Protein AF-A0A5J4R8H4-F1 (afdb_monomer_lite)

Organism: NCBI:txid222440

Radius of gyration: 23.13 Å; chains: 1; bounding box: 74×44×41 Å

pLDDT: mean 72.59, std 17.66, range [38.03, 97.75]

Foldseek 3Di:
DPDDPDPVVVVVVLLCLLCCQQCVVPPVSSVVVVVLLVCLVVPPLDFSLDDDDGDDDPPSCPCVNVVVSCVVVPPQEAEAPQELCCQVNLAVVRNPNHSYYDHDPNPPCPPCVVVSVVSVSCSRHPSDDDHRHPPCVVVDVVPPDCDPVNVVVVVVPPDPPPPPDD

Secondary structure (DSSP, 8-state):
---PPP-HHHHHHHHHIIIIIISTT-HHHHHHHHHHHHHHHHSTT---S------S-TTSSHHHHHHHHHHHTTTTEEEEE--THHHHSS--TTTTT-SEEEE-S-TTTTTSHHHHHHHHHHHHH-S--------GGG--GGG----HHHHHHHHHHS-GGGS---

Structure (mmCIF, N/CA/C/O backbone):
data_AF-A0A5J4R8H4-F1
#
_entry.id   AF-A0A5J4R8H4-F1
#
loop_
_atom_site.group_PDB
_atom_site.id
_atom_site.type_symbol
_atom_site.label_atom_id
_atom_site.label_alt_id
_atom_site.label_comp_id
_atom_site.label_asym_id
_atom_site.label_entity_id
_atom_site.label_seq_id
_atom_site.pdbx_PDB_ins_code
_atom_site.Cartn_x
_atom_site.Cartn_y
_atom_site.Cartn_z
_atom_site.occupancy
_atom_site.B_iso_or_equiv
_atom_site.auth_seq_id
_atom_site.auth_comp_id
_atom_site.auth_asym_id
_atom_site.auth_atom_id
_atom_site.pdbx_PDB_model_num
ATOM 1 N N . MET A 1 1 ? -21.570 -14.017 -18.152 1.00 44.56 1 MET A N 1
ATOM 2 C CA . MET A 1 1 ? -20.404 -13.260 -17.658 1.00 44.56 1 MET A CA 1
ATOM 3 C C . MET A 1 1 ? -19.285 -13.483 -18.661 1.00 44.56 1 MET A C 1
ATOM 5 O O . MET A 1 1 ? -18.758 -14.584 -18.719 1.00 44.56 1 MET A O 1
ATOM 9 N N . GLN A 1 2 ? -19.047 -12.526 -19.560 1.00 47.41 2 GLN A N 1
ATOM 10 C CA . GLN A 1 2 ? -17.947 -12.618 -20.523 1.00 47.41 2 GLN A CA 1
ATOM 11 C C . GLN A 1 2 ? -16.648 -12.503 -19.722 1.00 47.41 2 GLN A C 1
ATOM 13 O O . GLN A 1 2 ? -16.471 -11.527 -18.995 1.00 47.41 2 GLN A O 1
ATOM 18 N N . LEU A 1 3 ? -15.794 -13.524 -19.782 1.00 52.06 3 LEU A N 1
ATOM 19 C CA . LEU A 1 3 ? -14.439 -13.436 -19.249 1.00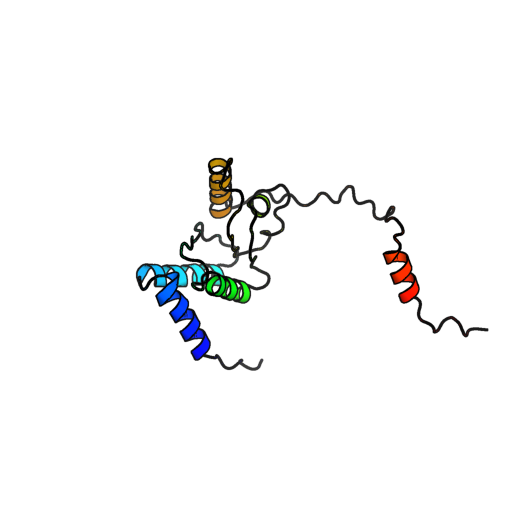 52.06 3 LEU A CA 1
ATOM 20 C C . LEU A 1 3 ? -13.738 -12.338 -20.047 1.00 52.06 3 LEU A C 1
ATOM 22 O O . LEU A 1 3 ? -13.534 -12.486 -21.249 1.00 52.06 3 LEU A O 1
ATOM 26 N N . VAL A 1 4 ? -13.471 -11.208 -19.394 1.00 67.81 4 VAL A N 1
ATOM 27 C CA . VAL A 1 4 ? -12.654 -10.142 -19.971 1.00 67.81 4 VAL A CA 1
ATOM 28 C C . VAL A 1 4 ? -11.297 -10.764 -20.268 1.00 67.81 4 VAL A C 1
ATOM 30 O O . VAL A 1 4 ? -10.684 -11.361 -19.383 1.00 67.81 4 VAL A O 1
ATOM 33 N N . GLU A 1 5 ? -10.875 -10.696 -21.525 1.00 77.50 5 GLU A N 1
ATOM 34 C CA . GLU A 1 5 ? -9.581 -11.213 -21.945 1.00 77.50 5 GLU A CA 1
ATOM 35 C C . GLU A 1 5 ? -8.486 -10.504 -21.138 1.00 77.50 5 GLU A C 1
ATOM 37 O O . GLU A 1 5 ? -8.441 -9.272 -21.059 1.00 77.50 5 GLU A O 1
ATOM 42 N N . VAL A 1 6 ? -7.660 -11.289 -20.450 1.00 82.56 6 VAL A N 1
ATOM 43 C CA . VAL A 1 6 ? -6.629 -10.758 -19.561 1.00 82.56 6 VAL A CA 1
ATOM 44 C C . VAL A 1 6 ? -5.488 -10.212 -20.411 1.00 82.56 6 VAL A C 1
ATOM 46 O O . VAL A 1 6 ? -4.837 -10.947 -21.149 1.00 82.56 6 VAL A O 1
ATOM 49 N N . ASP A 1 7 ? -5.220 -8.914 -20.284 1.00 89.38 7 ASP A N 1
ATOM 50 C CA . ASP A 1 7 ? -4.099 -8.260 -20.957 1.00 89.38 7 ASP A CA 1
ATOM 51 C C . ASP A 1 7 ? -2.793 -8.546 -20.202 1.00 89.38 7 ASP A C 1
ATOM 53 O O . ASP A 1 7 ? -2.382 -7.800 -19.307 1.00 89.38 7 ASP A O 1
ATOM 57 N N . GLN A 1 8 ? -2.147 -9.655 -20.564 1.00 90.44 8 GLN A N 1
ATOM 58 C CA . GLN A 1 8 ? -0.905 -10.104 -19.934 1.00 90.44 8 GLN A CA 1
ATOM 59 C C . GLN A 1 8 ? 0.213 -9.055 -20.037 1.00 90.44 8 GLN A C 1
ATOM 61 O O . GLN A 1 8 ? 0.976 -8.875 -19.093 1.00 90.44 8 GLN A O 1
ATOM 66 N N . ILE A 1 9 ? 0.262 -8.281 -21.127 1.00 93.94 9 ILE A N 1
ATOM 67 C CA . ILE A 1 9 ? 1.287 -7.249 -21.335 1.00 93.94 9 ILE A CA 1
ATOM 68 C C . ILE A 1 9 ? 1.175 -6.154 -20.268 1.00 93.94 9 ILE A C 1
ATOM 70 O O . ILE A 1 9 ? 2.190 -5.643 -19.787 1.00 93.94 9 ILE A O 1
ATOM 74 N N . LYS A 1 10 ? -0.046 -5.763 -19.885 1.00 90.75 10 LYS A N 1
ATOM 75 C CA . LYS A 1 10 ? -0.249 -4.787 -18.803 1.00 90.75 10 LYS A CA 1
ATOM 76 C C . LYS A 1 10 ? 0.171 -5.342 -17.448 1.00 90.75 10 LYS A C 1
ATOM 78 O O . LYS A 1 10 ? 0.785 -4.609 -16.673 1.00 90.75 10 LYS A O 1
ATOM 83 N N . ILE A 1 11 ? -0.135 -6.611 -17.182 1.00 92.00 11 ILE A N 1
ATOM 84 C CA . ILE A 1 11 ? 0.259 -7.284 -15.939 1.00 92.00 11 ILE A CA 1
ATOM 85 C C . ILE A 1 11 ? 1.782 -7.336 -15.837 1.00 92.00 11 ILE A C 1
ATOM 87 O O . ILE A 1 11 ? 2.335 -6.891 -14.835 1.00 92.00 11 ILE A O 1
ATOM 91 N N . ASP A 1 12 ? 2.462 -7.779 -16.892 1.00 95.19 12 ASP A N 1
ATOM 92 C CA . ASP A 1 12 ? 3.920 -7.896 -16.915 1.00 95.19 12 ASP A CA 1
ATOM 93 C C . ASP A 1 12 ? 4.596 -6.534 -16.721 1.00 95.19 12 ASP A C 1
ATOM 95 O O . ASP A 1 12 ? 5.563 -6.419 -15.973 1.00 95.19 12 ASP A O 1
ATOM 99 N N . LYS A 1 13 ? 4.052 -5.468 -17.323 1.00 95.12 13 LYS A N 1
ATOM 100 C CA . LYS A 1 13 ? 4.542 -4.096 -17.108 1.00 95.12 13 LYS A CA 1
ATOM 101 C C . LYS A 1 13 ? 4.379 -3.635 -15.665 1.00 95.12 13 LYS A C 1
ATOM 103 O O . LYS A 1 13 ? 5.278 -2.990 -15.130 1.00 95.12 13 LYS A O 1
ATOM 108 N N . PHE A 1 14 ? 3.243 -3.938 -15.039 1.00 95.31 14 PHE A N 1
ATOM 109 C CA . PHE A 1 14 ? 3.025 -3.606 -13.635 1.00 95.31 14 PHE A CA 1
ATOM 110 C C . PHE A 1 14 ? 3.985 -4.386 -12.732 1.00 95.31 14 PHE A C 1
ATOM 112 O O . PHE A 1 14 ? 4.655 -3.789 -11.895 1.00 95.31 14 PHE A O 1
ATOM 119 N N . LEU A 1 15 ? 4.120 -5.697 -12.939 1.00 96.38 15 LEU A N 1
ATOM 120 C CA . LEU A 1 15 ? 5.058 -6.524 -12.181 1.00 96.38 15 LEU A CA 1
ATOM 121 C C . LEU A 1 15 ? 6.514 -6.089 -12.397 1.00 96.38 15 LEU A C 1
ATOM 123 O O . LEU A 1 15 ? 7.282 -6.081 -11.437 1.00 96.38 15 LEU A O 1
ATOM 127 N N . GLY A 1 16 ? 6.867 -5.654 -13.609 1.00 96.81 16 GLY A N 1
ATOM 128 C CA . GLY A 1 16 ? 8.157 -5.042 -13.923 1.00 96.81 16 GLY A CA 1
ATOM 129 C C . GLY A 1 16 ? 8.397 -3.748 -13.144 1.00 96.81 16 GLY A C 1
ATOM 130 O O . GLY A 1 16 ? 9.445 -3.597 -12.531 1.00 96.81 16 GLY A O 1
ATOM 131 N N . LEU A 1 17 ? 7.407 -2.849 -13.050 1.00 95.62 17 LEU A N 1
ATOM 132 C CA . LEU A 1 17 ? 7.505 -1.657 -12.191 1.00 95.62 17 LEU A CA 1
ATOM 133 C C . LEU A 1 17 ? 7.781 -2.039 -10.727 1.00 95.62 17 LEU A C 1
ATOM 135 O O . LEU A 1 17 ? 8.640 -1.429 -10.084 1.00 95.62 17 LEU A O 1
ATOM 139 N N . VAL A 1 18 ? 7.065 -3.041 -10.204 1.00 96.62 18 VAL A N 1
ATOM 140 C CA . VAL A 1 18 ? 7.247 -3.503 -8.820 1.00 96.62 18 VAL A CA 1
ATOM 141 C C . VAL A 1 18 ? 8.658 -4.056 -8.620 1.00 96.62 18 VAL A C 1
ATOM 143 O O . VAL A 1 18 ? 9.318 -3.658 -7.664 1.00 96.62 18 VAL A O 1
ATOM 146 N N . LYS A 1 19 ? 9.137 -4.908 -9.532 1.00 97.25 19 LYS A N 1
ATOM 147 C CA . LYS A 1 19 ? 10.456 -5.544 -9.444 1.00 97.25 19 LYS A CA 1
ATOM 148 C C . LYS A 1 19 ? 11.607 -4.562 -9.639 1.00 97.25 19 LYS A C 1
ATOM 150 O O . LYS A 1 19 ? 12.529 -4.497 -8.831 1.00 97.25 19 LYS A O 1
ATOM 155 N N . ASP A 1 20 ? 11.553 -3.771 -10.699 1.00 95.56 20 ASP A N 1
ATOM 156 C CA . ASP A 1 20 ? 12.693 -2.958 -11.106 1.00 95.56 20 ASP A CA 1
ATOM 157 C C . ASP A 1 20 ? 12.804 -1.701 -10.247 1.00 95.56 20 ASP A C 1
ATOM 159 O O . ASP A 1 20 ? 13.899 -1.293 -9.862 1.00 95.56 20 ASP A O 1
ATOM 163 N N . THR A 1 21 ? 11.662 -1.073 -9.946 1.00 93.88 21 THR A N 1
ATOM 164 C CA . THR A 1 21 ? 11.635 0.268 -9.351 1.00 93.88 21 THR A CA 1
ATOM 165 C C . THR A 1 21 ? 11.240 0.257 -7.883 1.00 93.88 21 THR A C 1
ATOM 167 O O . THR A 1 21 ? 11.908 0.903 -7.077 1.00 93.88 21 THR A O 1
ATOM 170 N N . ILE A 1 22 ? 10.170 -0.454 -7.514 1.00 95.00 22 ILE A N 1
ATOM 171 C CA . ILE A 1 22 ? 9.667 -0.433 -6.130 1.00 95.00 22 ILE A CA 1
ATOM 172 C C . ILE A 1 22 ? 10.564 -1.260 -5.207 1.00 95.00 22 ILE A C 1
ATOM 174 O O . ILE A 1 22 ? 10.922 -0.785 -4.131 1.00 95.00 22 ILE A O 1
ATOM 178 N N . SER A 1 23 ? 10.965 -2.461 -5.630 1.00 95.56 23 SER A N 1
ATOM 179 C CA . SER A 1 23 ? 11.890 -3.312 -4.876 1.00 95.56 23 SER A CA 1
ATOM 180 C C . SER A 1 23 ? 13.356 -3.121 -5.265 1.00 95.56 23 SER A C 1
ATOM 182 O O . SER A 1 23 ? 14.216 -3.772 -4.682 1.00 95.56 23 SER A O 1
ATOM 184 N N . ALA A 1 24 ? 13.661 -2.237 -6.221 1.00 95.06 24 ALA A N 1
ATOM 185 C CA . ALA A 1 24 ? 15.023 -1.973 -6.696 1.00 95.06 24 ALA A CA 1
ATOM 186 C C . ALA A 1 24 ? 15.793 -3.250 -7.102 1.00 95.06 24 ALA A C 1
ATOM 188 O O . ALA A 1 24 ? 16.980 -3.385 -6.808 1.00 95.06 24 ALA A O 1
ATOM 189 N N . ASN A 1 25 ? 15.114 -4.192 -7.766 1.00 96.44 25 ASN A N 1
ATOM 190 C CA . ASN A 1 25 ? 15.606 -5.527 -8.124 1.00 96.44 25 ASN A CA 1
ATOM 191 C C . ASN A 1 25 ? 15.985 -6.444 -6.944 1.00 96.44 25 ASN A C 1
ATOM 193 O O . ASN A 1 25 ? 16.566 -7.508 -7.159 1.00 96.44 25 ASN A O 1
ATOM 197 N N . ASP A 1 26 ? 15.628 -6.095 -5.706 1.00 97.50 26 ASP A N 1
ATOM 198 C CA . ASP A 1 26 ? 15.737 -7.011 -4.572 1.00 97.50 26 ASP A CA 1
ATOM 199 C C . ASP A 1 26 ? 14.579 -8.019 -4.604 1.00 97.50 26 ASP A C 1
ATOM 201 O O . ASP A 1 26 ? 13.412 -7.663 -4.415 1.00 97.50 26 ASP A O 1
ATOM 205 N N . GLU A 1 27 ? 14.907 -9.290 -4.851 1.00 97.50 27 GLU A N 1
ATOM 206 C CA . GLU A 1 27 ? 13.923 -10.371 -4.970 1.00 97.50 27 GLU A CA 1
ATOM 207 C C . GLU A 1 27 ? 13.147 -10.601 -3.665 1.00 97.50 27 GLU A C 1
ATOM 209 O O . GLU A 1 27 ? 11.950 -10.863 -3.694 1.00 97.50 27 GLU A O 1
ATOM 214 N N . ARG A 1 28 ? 13.790 -10.444 -2.501 1.00 97.75 28 ARG A N 1
ATOM 215 C CA . ARG A 1 28 ? 13.126 -10.658 -1.206 1.00 97.75 28 ARG A CA 1
ATOM 216 C C . ARG A 1 28 ? 12.093 -9.573 -0.948 1.00 97.75 28 ARG A C 1
ATOM 218 O O . ARG A 1 28 ? 11.002 -9.858 -0.462 1.00 97.75 28 ARG A O 1
ATOM 225 N N . VAL A 1 29 ? 12.436 -8.327 -1.272 1.00 96.62 29 VAL A N 1
ATOM 226 C CA . VAL A 1 29 ? 11.512 -7.194 -1.152 1.00 96.62 29 VAL A CA 1
ATOM 227 C C . VAL A 1 29 ? 10.377 -7.327 -2.166 1.00 96.62 29 VAL A C 1
ATOM 229 O O . VAL A 1 29 ? 9.221 -7.100 -1.810 1.00 96.62 29 VAL A O 1
ATOM 232 N N . TYR A 1 30 ? 10.684 -7.740 -3.398 1.00 97.62 30 TYR A N 1
ATOM 233 C CA . TYR A 1 30 ? 9.691 -8.007 -4.439 1.00 97.62 30 TYR A CA 1
ATOM 234 C C . TYR A 1 30 ? 8.657 -9.046 -3.987 1.00 97.62 30 TYR A C 1
ATOM 236 O O . TYR A 1 30 ? 7.458 -8.761 -3.965 1.00 97.62 30 TYR A O 1
ATOM 244 N N . GLU A 1 31 ? 9.120 -10.220 -3.551 1.00 97.50 31 GLU A N 1
ATOM 245 C CA . GLU A 1 31 ? 8.259 -11.292 -3.048 1.00 97.50 31 GLU A CA 1
ATOM 246 C C . GLU A 1 31 ? 7.458 -10.848 -1.822 1.00 97.50 31 GLU A C 1
ATOM 248 O O . GLU A 1 31 ? 6.265 -11.139 -1.725 1.00 97.50 31 GLU A O 1
ATOM 253 N N . TYR A 1 32 ? 8.080 -10.109 -0.896 1.00 97.12 32 TYR A N 1
ATOM 254 C CA . TYR A 1 32 ? 7.386 -9.571 0.270 1.00 97.12 32 TYR A CA 1
ATOM 255 C C . TYR A 1 32 ? 6.229 -8.654 -0.135 1.00 97.12 32 TYR A C 1
ATOM 257 O O . TYR A 1 32 ? 5.128 -8.823 0.377 1.00 97.12 32 TYR A O 1
ATOM 265 N N . ILE A 1 33 ? 6.439 -7.721 -1.071 1.00 96.06 33 ILE A N 1
ATOM 266 C CA . ILE A 1 33 ? 5.390 -6.803 -1.542 1.00 96.06 33 ILE A CA 1
ATOM 267 C C . ILE A 1 33 ? 4.221 -7.578 -2.160 1.00 96.06 33 ILE A C 1
ATOM 269 O O . ILE A 1 33 ? 3.062 -7.290 -1.849 1.00 96.06 33 ILE A O 1
ATOM 273 N N . LEU A 1 34 ? 4.510 -8.569 -3.011 1.00 95.69 34 LEU A N 1
ATOM 274 C CA . LEU A 1 34 ? 3.470 -9.377 -3.649 1.00 95.69 34 LEU A CA 1
ATOM 275 C C . LEU A 1 34 ? 2.684 -10.204 -2.630 1.00 95.69 34 LEU A C 1
ATOM 277 O O . LEU A 1 34 ? 1.454 -10.186 -2.652 1.00 95.69 34 LEU A O 1
ATOM 281 N N . ASN A 1 35 ? 3.374 -10.880 -1.710 1.00 95.19 35 ASN A N 1
ATOM 282 C CA . ASN A 1 35 ? 2.740 -11.673 -0.657 1.00 95.19 35 ASN A CA 1
ATOM 283 C C . ASN A 1 35 ? 1.944 -10.799 0.316 1.00 95.19 35 ASN A C 1
ATOM 285 O O . ASN A 1 35 ? 0.855 -11.180 0.740 1.00 95.19 35 ASN A O 1
ATOM 289 N N . TRP A 1 36 ? 2.452 -9.609 0.637 1.00 94.94 36 TRP A N 1
ATOM 290 C CA . TRP A 1 36 ? 1.771 -8.638 1.484 1.00 94.94 36 TRP A CA 1
ATOM 291 C C . TRP A 1 36 ? 0.453 -8.181 0.854 1.00 94.94 36 TRP A C 1
ATOM 293 O O . TRP A 1 36 ? -0.587 -8.206 1.510 1.00 94.94 36 TRP A O 1
ATOM 303 N N . PHE A 1 37 ? 0.460 -7.842 -0.438 1.00 92.62 37 PHE A N 1
ATOM 304 C CA . PHE A 1 37 ? -0.774 -7.469 -1.128 1.00 92.62 37 PHE A CA 1
ATOM 305 C C . PHE A 1 37 ? -1.721 -8.663 -1.321 1.00 92.62 37 PHE A C 1
ATOM 307 O O . PHE A 1 37 ? -2.928 -8.532 -1.116 1.00 92.62 37 PHE A O 1
ATOM 314 N N . ALA A 1 38 ? -1.191 -9.848 -1.641 1.00 92.62 38 ALA A N 1
ATOM 315 C CA . ALA A 1 38 ? -1.981 -11.074 -1.723 1.00 92.62 38 ALA A CA 1
ATOM 316 C C . ALA A 1 38 ? -2.689 -11.376 -0.393 1.00 92.62 38 ALA A C 1
ATOM 318 O O . ALA A 1 38 ? -3.873 -11.712 -0.395 1.00 92.62 38 ALA A O 1
ATOM 319 N N . PHE A 1 39 ? -2.005 -11.180 0.739 1.00 90.12 39 PHE A N 1
ATOM 320 C CA . PHE A 1 39 ? -2.594 -11.340 2.064 1.00 90.12 39 PHE A CA 1
ATOM 321 C C . PHE A 1 39 ? -3.790 -10.406 2.275 1.00 90.12 39 PHE A C 1
ATOM 323 O O . PHE A 1 39 ? -4.827 -10.887 2.725 1.00 90.12 39 PHE A O 1
ATOM 330 N N . ILE A 1 40 ? -3.680 -9.121 1.908 1.00 87.06 40 ILE A N 1
ATOM 331 C CA . ILE A 1 40 ? -4.776 -8.137 2.020 1.00 87.06 40 ILE A CA 1
ATOM 332 C C . ILE A 1 40 ? -6.005 -8.595 1.228 1.00 87.06 40 ILE A C 1
ATOM 334 O O . ILE A 1 40 ? -7.119 -8.577 1.745 1.00 87.06 40 ILE A O 1
ATOM 338 N N . VAL A 1 41 ? -5.804 -9.032 -0.018 1.00 86.19 41 VAL A N 1
ATOM 339 C CA . VAL A 1 41 ? -6.898 -9.473 -0.899 1.00 86.19 41 VAL A CA 1
ATOM 340 C C . VAL A 1 41 ? -7.545 -10.766 -0.387 1.00 86.19 41 VAL A C 1
ATOM 342 O O . VAL A 1 41 ? -8.762 -10.918 -0.451 1.00 86.19 41 VAL A O 1
ATOM 345 N N . GLN A 1 42 ? -6.747 -11.703 0.129 1.00 86.44 42 GLN A N 1
ATOM 346 C CA . GLN A 1 42 ? -7.220 -13.018 0.576 1.00 86.44 42 GLN A CA 1
ATOM 347 C C . GLN A 1 42 ? -7.816 -13.009 1.993 1.00 86.44 42 GLN A C 1
ATOM 349 O O . GLN A 1 42 ? -8.639 -13.866 2.313 1.00 86.44 42 GLN A O 1
ATOM 354 N N . ASN A 1 43 ? -7.416 -12.067 2.851 1.00 82.19 43 ASN A N 1
ATOM 355 C CA . ASN A 1 43 ? -7.806 -12.005 4.262 1.00 82.19 43 ASN A CA 1
ATOM 356 C C . ASN A 1 43 ? -8.592 -10.727 4.574 1.00 82.19 43 ASN A C 1
ATOM 358 O O . ASN A 1 43 ? -8.181 -9.909 5.398 1.00 82.19 43 ASN A O 1
ATOM 362 N N . VAL A 1 44 ? -9.753 -10.583 3.935 1.00 79.00 44 VAL A N 1
ATOM 363 C CA . VAL A 1 44 ? -10.658 -9.442 4.128 1.00 79.00 44 VAL A CA 1
ATOM 364 C C . VAL A 1 44 ? -10.949 -9.207 5.614 1.00 79.00 44 VAL A C 1
ATOM 366 O O . VAL A 1 44 ? -11.297 -10.132 6.348 1.00 79.00 44 VAL A O 1
ATOM 369 N N . GLY A 1 45 ? -10.803 -7.956 6.055 1.00 73.94 45 GLY A N 1
ATOM 370 C CA . GLY A 1 45 ? -11.057 -7.542 7.439 1.00 73.94 45 GLY A CA 1
ATOM 371 C C . GLY A 1 45 ? -9.939 -7.865 8.438 1.00 73.94 45 GLY A C 1
ATOM 372 O O . GLY A 1 45 ? -10.068 -7.502 9.605 1.00 73.94 45 GLY A O 1
ATOM 373 N N . LYS A 1 46 ? -8.835 -8.501 8.019 1.00 78.50 46 LYS A N 1
ATOM 374 C CA . LYS A 1 46 ? -7.645 -8.665 8.867 1.00 78.50 46 LYS A CA 1
ATOM 375 C C . LYS A 1 46 ? -6.637 -7.555 8.600 1.00 78.50 46 LYS A C 1
ATOM 377 O O . LYS A 1 46 ? -6.331 -7.246 7.450 1.00 78.50 46 LYS A O 1
ATOM 382 N N . LYS A 1 47 ? -6.078 -6.988 9.671 1.00 78.88 47 LYS A N 1
ATOM 383 C CA . LYS A 1 47 ? -4.959 -6.050 9.562 1.00 78.88 47 LYS A CA 1
ATOM 384 C C . LYS A 1 47 ? -3.680 -6.800 9.201 1.00 78.88 47 LYS A C 1
ATOM 386 O O . LYS A 1 47 ? -3.446 -7.913 9.659 1.00 78.88 47 LYS A O 1
ATOM 391 N N . THR A 1 48 ? -2.850 -6.162 8.386 1.00 84.50 48 THR A N 1
ATOM 392 C CA . THR A 1 48 ? -1.502 -6.641 8.051 1.00 84.50 48 THR A CA 1
ATOM 393 C C . THR A 1 48 ? -0.502 -6.412 9.179 1.00 84.50 48 THR A C 1
ATOM 395 O O . THR A 1 48 ? 0.612 -6.923 9.092 1.00 84.50 48 THR A O 1
ATOM 398 N N . GLU A 1 49 ? -0.852 -5.569 10.163 1.00 85.06 49 GLU A N 1
ATOM 399 C CA . GLU A 1 49 ? 0.012 -5.114 11.269 1.00 85.06 49 GLU A CA 1
ATOM 400 C C . GLU A 1 49 ? 1.344 -4.501 10.798 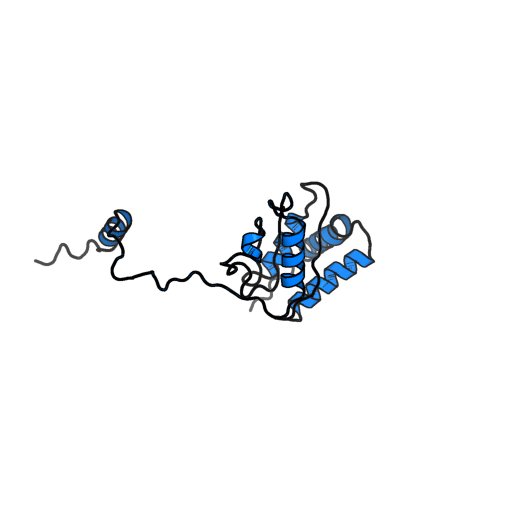1.00 85.06 49 GLU A C 1
ATOM 402 O O . GLU A 1 49 ? 2.295 -4.321 11.554 1.00 85.06 49 GLU A O 1
ATOM 407 N N . THR A 1 50 ? 1.410 -4.154 9.514 1.00 85.50 50 THR A N 1
ATOM 408 C CA . THR A 1 50 ? 2.609 -3.706 8.819 1.00 85.50 50 THR A CA 1
ATOM 409 C C . THR A 1 50 ? 2.234 -2.640 7.800 1.00 85.50 50 THR A C 1
ATOM 411 O O . THR A 1 50 ? 1.214 -2.747 7.113 1.00 85.50 50 THR A O 1
ATOM 414 N N . ALA A 1 51 ? 3.086 -1.624 7.675 1.00 87.38 51 ALA A N 1
ATOM 415 C CA . ALA A 1 51 ? 2.984 -0.590 6.653 1.00 87.38 51 ALA A CA 1
ATOM 416 C C . ALA A 1 51 ? 4.260 -0.563 5.808 1.00 87.38 51 ALA A C 1
ATOM 418 O O . ALA A 1 51 ? 5.371 -0.640 6.336 1.00 87.38 51 ALA A O 1
ATOM 419 N N . ILE A 1 52 ? 4.097 -0.438 4.491 1.00 89.94 52 ILE A N 1
ATOM 420 C CA . ILE A 1 52 ? 5.210 -0.312 3.547 1.00 89.94 52 ILE A CA 1
ATOM 421 C C . ILE A 1 52 ? 5.494 1.172 3.316 1.00 89.94 52 ILE A C 1
ATOM 423 O O . ILE A 1 52 ? 4.603 1.934 2.944 1.00 89.94 52 ILE A O 1
ATOM 427 N N . ILE A 1 53 ? 6.751 1.579 3.504 1.00 87.94 53 ILE A N 1
ATOM 428 C CA . ILE A 1 53 ? 7.205 2.952 3.262 1.00 87.94 53 ILE A CA 1
ATOM 429 C C . ILE A 1 53 ? 7.982 2.996 1.948 1.00 87.94 53 ILE A C 1
ATOM 431 O O . ILE A 1 53 ? 9.043 2.388 1.822 1.00 87.94 53 ILE A O 1
ATOM 435 N N . LEU A 1 54 ? 7.482 3.768 0.982 1.00 88.06 54 LEU A N 1
ATOM 436 C CA . LEU A 1 54 ? 8.135 3.963 -0.312 1.00 88.06 54 LEU A CA 1
ATOM 437 C C . LEU A 1 54 ? 8.925 5.274 -0.327 1.00 88.06 54 LEU A C 1
ATOM 439 O O . LEU A 1 54 ? 8.353 6.361 -0.420 1.00 88.06 54 LEU A O 1
ATOM 443 N N . LYS A 1 55 ? 10.258 5.184 -0.289 1.00 85.25 55 LYS A N 1
ATOM 444 C CA . LYS A 1 55 ? 11.159 6.344 -0.360 1.00 85.25 55 LYS A CA 1
ATOM 445 C C . LYS A 1 55 ? 11.929 6.352 -1.677 1.00 85.25 55 LYS A C 1
ATOM 447 O O . LYS A 1 55 ? 12.480 5.345 -2.092 1.00 85.25 55 LYS A O 1
ATOM 452 N N . GLY A 1 56 ? 11.992 7.509 -2.329 1.00 84.25 56 GLY A N 1
ATOM 453 C CA . GLY A 1 56 ? 12.782 7.703 -3.547 1.00 84.25 56 GLY A CA 1
ATOM 454 C C . GLY A 1 56 ? 12.510 9.062 -4.180 1.00 84.25 56 GLY A C 1
ATOM 455 O O . GLY A 1 56 ? 11.717 9.838 -3.643 1.00 84.25 56 GLY A O 1
ATOM 456 N N . LEU A 1 57 ? 13.098 9.326 -5.344 1.00 84.00 57 LEU A N 1
ATOM 457 C CA . LEU A 1 57 ? 12.867 10.565 -6.090 1.00 84.00 57 LEU A CA 1
ATOM 458 C C . LEU A 1 57 ? 11.403 10.702 -6.545 1.00 84.00 57 LEU A C 1
ATOM 460 O O . LEU A 1 57 ? 10.671 9.713 -6.666 1.00 84.00 57 LEU A O 1
ATOM 464 N N . GLN A 1 58 ? 10.953 11.935 -6.764 1.00 83.38 58 GLN A N 1
ATOM 465 C CA . GLN A 1 58 ? 9.642 12.196 -7.358 1.00 83.38 58 GLN A CA 1
ATOM 466 C C . GLN A 1 58 ? 9.640 11.751 -8.830 1.00 83.38 58 GLN A C 1
ATOM 468 O O . GLN A 1 58 ? 10.670 11.793 -9.495 1.00 83.38 58 GLN A O 1
ATOM 473 N N . GLY A 1 59 ? 8.492 11.289 -9.333 1.00 82.62 59 GLY A N 1
ATOM 474 C CA . GLY A 1 59 ? 8.344 10.884 -10.738 1.00 82.62 59 GLY A CA 1
ATOM 475 C C . GLY A 1 59 ? 8.819 9.466 -11.077 1.00 82.62 59 GLY A C 1
ATOM 476 O O . GLY A 1 59 ? 8.648 9.039 -12.209 1.00 82.62 59 GLY A O 1
ATOM 477 N N . ILE A 1 60 ? 9.331 8.695 -10.111 1.00 86.50 60 ILE A N 1
ATOM 478 C CA . ILE A 1 60 ? 9.810 7.315 -10.345 1.00 86.50 60 ILE A CA 1
ATOM 479 C C . ILE A 1 60 ? 8.691 6.259 -10.405 1.00 86.50 60 ILE A C 1
ATOM 481 O O . ILE A 1 60 ? 8.965 5.072 -10.380 1.00 86.50 60 ILE A O 1
ATOM 485 N N . GLY A 1 61 ? 7.416 6.653 -10.409 1.00 82.69 61 GLY A N 1
ATOM 486 C CA . GLY A 1 61 ? 6.304 5.695 -10.505 1.00 82.69 61 GLY A CA 1
ATOM 487 C C . GLY A 1 61 ? 5.784 5.122 -9.179 1.00 82.69 61 GLY A C 1
ATOM 488 O O . GLY A 1 61 ? 4.936 4.236 -9.211 1.00 82.69 61 GLY A O 1
ATOM 489 N N . LYS A 1 62 ? 6.190 5.661 -8.016 1.00 89.19 62 LYS A N 1
ATOM 490 C CA . LYS A 1 62 ? 5.600 5.286 -6.709 1.00 89.19 62 LYS A CA 1
ATOM 491 C C . LYS A 1 62 ? 4.072 5.403 -6.701 1.00 89.19 62 LYS A C 1
ATOM 493 O O . LYS A 1 62 ? 3.395 4.467 -6.295 1.00 89.19 62 LYS A O 1
ATOM 498 N N . ASN A 1 63 ? 3.543 6.518 -7.207 1.00 89.06 63 ASN A N 1
ATOM 499 C CA . ASN A 1 63 ? 2.097 6.743 -7.253 1.00 89.06 63 ASN A CA 1
ATOM 500 C C . ASN A 1 63 ? 1.412 5.779 -8.221 1.00 89.06 63 ASN A C 1
ATOM 502 O O . ASN A 1 63 ? 0.356 5.264 -7.897 1.00 89.06 63 ASN A O 1
ATOM 506 N N . VAL A 1 64 ? 2.043 5.458 -9.358 1.00 91.44 64 VAL A N 1
ATOM 507 C CA . VAL A 1 64 ? 1.503 4.478 -10.316 1.00 91.44 64 VAL A CA 1
ATOM 508 C C . VAL A 1 64 ? 1.316 3.122 -9.639 1.00 91.44 64 VAL A C 1
ATOM 510 O O . VAL A 1 64 ? 0.259 2.514 -9.774 1.00 91.44 64 VAL A O 1
ATOM 513 N N . PHE A 1 65 ? 2.311 2.673 -8.867 1.00 93.25 65 PHE A N 1
ATOM 514 C CA . PHE A 1 65 ? 2.206 1.438 -8.097 1.00 93.25 65 PHE A CA 1
ATOM 515 C C . PHE A 1 65 ? 1.019 1.477 -7.129 1.00 93.25 65 PHE A C 1
ATOM 517 O O . PHE A 1 65 ? 0.154 0.604 -7.173 1.00 93.25 65 PHE A O 1
ATOM 524 N N . THR A 1 66 ? 0.941 2.509 -6.289 1.00 91.12 66 THR A N 1
ATOM 525 C CA . THR A 1 66 ? -0.104 2.600 -5.266 1.00 91.12 66 THR A CA 1
ATOM 526 C C . THR A 1 66 ? -1.497 2.820 -5.863 1.00 91.12 66 THR A C 1
ATOM 528 O O . THR A 1 66 ? -2.472 2.254 -5.377 1.00 91.12 66 THR A O 1
ATOM 531 N N . ASP A 1 67 ? -1.605 3.590 -6.947 1.00 90.38 67 ASP A N 1
ATOM 532 C CA . ASP A 1 67 ? -2.868 3.886 -7.621 1.00 90.38 67 ASP A CA 1
ATOM 533 C C . ASP A 1 67 ? -3.502 2.627 -8.201 1.00 90.38 67 ASP A C 1
ATOM 535 O O . ASP A 1 67 ? -4.709 2.446 -8.042 1.00 90.38 67 ASP A O 1
ATOM 539 N N . VAL A 1 68 ? -2.697 1.750 -8.813 1.00 91.69 68 VAL A N 1
ATOM 540 C CA . VAL A 1 68 ? -3.160 0.451 -9.321 1.00 91.69 68 VAL A CA 1
ATOM 541 C C . VAL A 1 68 ? -3.680 -0.418 -8.179 1.00 91.69 68 VAL A C 1
ATOM 543 O O . VAL A 1 68 ? -4.786 -0.943 -8.282 1.00 91.69 68 VAL A O 1
ATOM 546 N N . LEU A 1 69 ? -2.942 -0.530 -7.067 1.00 90.94 69 LEU A N 1
ATOM 547 C CA . LEU A 1 69 ? -3.397 -1.307 -5.905 1.00 90.94 69 LEU A CA 1
ATOM 548 C C . LEU A 1 69 ? -4.713 -0.773 -5.329 1.00 90.94 69 LEU A C 1
ATOM 550 O O . LEU A 1 69 ? -5.599 -1.546 -4.967 1.00 90.94 69 LEU A O 1
ATOM 554 N N . CYS A 1 70 ? -4.865 0.549 -5.276 1.00 87.19 70 CYS A N 1
ATOM 555 C CA . CYS A 1 70 ? -6.105 1.160 -4.823 1.00 87.19 70 CYS A CA 1
ATOM 556 C C . CYS A 1 70 ? -7.280 0.895 -5.768 1.00 87.19 70 CYS A C 1
ATOM 558 O O . CYS A 1 70 ? -8.375 0.641 -5.273 1.00 87.19 70 CYS A O 1
ATOM 560 N N . GLU A 1 71 ? -7.076 0.935 -7.088 1.00 88.19 71 GLU A N 1
ATOM 561 C CA . GLU A 1 71 ? -8.131 0.594 -8.056 1.00 88.19 71 GLU A CA 1
ATOM 562 C C . GLU A 1 71 ? -8.540 -0.882 -7.961 1.00 88.19 71 GLU A C 1
ATOM 564 O O . GLU A 1 71 ? -9.726 -1.196 -8.024 1.00 88.19 71 GLU A O 1
ATOM 569 N N . LEU A 1 72 ? -7.590 -1.796 -7.724 1.00 86.94 72 LEU A N 1
ATOM 570 C CA . LEU A 1 72 ? -7.898 -3.214 -7.485 1.00 86.94 72 LEU A CA 1
ATOM 571 C C . LEU A 1 72 ? -8.773 -3.426 -6.240 1.00 86.94 72 LEU A C 1
ATOM 573 O O . LEU A 1 72 ? -9.542 -4.382 -6.178 1.00 86.94 72 LEU A O 1
ATOM 577 N N . LEU A 1 73 ? -8.666 -2.525 -5.263 1.00 83.62 73 LEU A N 1
ATOM 578 C CA . LEU A 1 73 ? -9.450 -2.511 -4.029 1.00 83.62 73 LEU A CA 1
ATOM 579 C C . LEU A 1 73 ? -10.481 -1.374 -4.016 1.00 83.62 73 LEU A C 1
ATOM 581 O O . LEU A 1 73 ? -10.811 -0.862 -2.944 1.00 83.62 73 LEU A O 1
ATOM 585 N N . ALA A 1 74 ? -10.968 -0.935 -5.182 1.00 81.12 74 ALA A N 1
ATOM 586 C CA . ALA A 1 74 ? -11.905 0.181 -5.278 1.00 81.12 74 ALA A CA 1
ATOM 587 C C . ALA A 1 74 ? -13.103 -0.003 -4.326 1.00 81.12 74 ALA A C 1
ATOM 589 O O . ALA A 1 74 ? -13.666 -1.089 -4.193 1.00 81.12 74 ALA A O 1
ATOM 590 N N . GLY A 1 75 ? -13.462 1.064 -3.608 1.00 79.31 75 GLY A N 1
ATOM 591 C CA . GLY A 1 75 ? -14.472 1.035 -2.542 1.00 79.31 75 GLY A CA 1
ATOM 592 C C . GLY A 1 75 ? -13.924 0.637 -1.164 1.00 79.31 75 GLY A C 1
ATOM 593 O O . GLY A 1 75 ? -14.345 1.218 -0.164 1.00 79.31 75 GLY A O 1
ATOM 594 N N . TYR A 1 76 ? -12.917 -0.236 -1.107 1.00 81.69 76 TYR A N 1
ATOM 595 C CA . TYR A 1 76 ? -12.234 -0.678 0.120 1.00 81.69 76 TYR A CA 1
ATOM 596 C C . TYR A 1 76 ? -10.861 -0.030 0.318 1.00 81.69 76 TYR A C 1
ATOM 598 O O . TYR A 1 76 ? -10.153 -0.362 1.271 1.00 81.69 76 TYR A O 1
ATOM 606 N N . SER A 1 77 ? -10.480 0.895 -0.561 1.00 81.56 77 SER A N 1
ATOM 607 C CA . SER A 1 77 ? -9.230 1.633 -0.472 1.00 81.56 77 SER A CA 1
ATOM 608 C C . SER A 1 77 ? -9.440 3.145 -0.365 1.00 81.56 77 SER A C 1
ATOM 610 O O . SER A 1 77 ? -10.463 3.670 -0.811 1.00 81.56 77 SER A O 1
ATOM 612 N N . SER A 1 78 ? -8.466 3.837 0.231 1.00 79.19 78 SER A N 1
ATOM 613 C CA . SER A 1 78 ? -8.417 5.303 0.305 1.00 79.19 78 SER A CA 1
ATOM 614 C C . SER A 1 78 ? -7.093 5.822 -0.254 1.00 79.19 78 SER A C 1
ATOM 616 O O . SER A 1 78 ? -6.016 5.465 0.231 1.00 79.19 78 SER A O 1
ATOM 618 N N . LYS A 1 79 ? -7.176 6.659 -1.295 1.00 75.00 79 LYS A N 1
ATOM 619 C CA . LYS A 1 79 ? -6.021 7.290 -1.952 1.00 75.00 79 LYS A CA 1
ATOM 620 C C . LYS A 1 79 ? -5.665 8.617 -1.279 1.00 75.00 79 LYS A C 1
ATOM 622 O O . LYS A 1 79 ? -6.558 9.368 -0.903 1.00 75.00 79 LYS A O 1
ATOM 627 N N . ASN A 1 80 ? -4.371 8.944 -1.262 1.00 66.12 80 ASN A N 1
ATOM 628 C CA . ASN A 1 80 ? -3.846 10.291 -1.000 1.00 66.12 80 ASN A CA 1
ATOM 629 C C . ASN A 1 80 ? -4.285 10.923 0.327 1.00 66.12 80 ASN A C 1
ATOM 631 O O . ASN A 1 80 ? -4.654 12.095 0.364 1.00 66.12 80 ASN A O 1
ATOM 635 N N . ILE A 1 81 ? -4.201 10.177 1.423 1.00 72.25 81 ILE A N 1
ATOM 636 C CA . ILE A 1 81 ? -4.346 10.779 2.744 1.00 72.25 81 ILE A CA 1
ATOM 637 C C . ILE A 1 81 ? -3.086 11.611 3.013 1.00 72.25 81 ILE A C 1
ATOM 639 O O . ILE A 1 81 ? -1.986 11.066 3.137 1.00 72.25 81 ILE A O 1
ATOM 643 N N . THR A 1 82 ? -3.235 12.937 3.007 1.00 66.50 82 THR A N 1
ATOM 644 C CA . THR A 1 82 ? -2.109 13.883 3.138 1.00 66.50 82 THR A CA 1
ATOM 645 C C . THR A 1 82 ? -1.988 14.496 4.526 1.00 66.50 82 THR A C 1
ATOM 647 O O . THR A 1 82 ? -0.927 15.032 4.862 1.00 66.50 82 THR A O 1
ATOM 650 N N . ASP A 1 83 ? -3.058 14.428 5.321 1.00 66.88 83 ASP A N 1
ATOM 651 C CA . ASP A 1 83 ? -3.046 14.843 6.715 1.00 66.88 83 ASP A CA 1
ATOM 652 C C . ASP A 1 83 ? -3.103 13.620 7.624 1.00 66.88 83 ASP A C 1
ATOM 654 O O . ASP A 1 83 ? -3.826 12.658 7.374 1.00 66.88 83 ASP A O 1
ATOM 658 N N . ILE A 1 84 ? -2.318 13.658 8.692 1.00 66.00 84 ILE A N 1
ATOM 659 C CA . ILE A 1 84 ? -2.407 12.643 9.726 1.00 66.00 84 ILE A CA 1
ATOM 660 C C . ILE A 1 84 ? -3.704 12.798 10.525 1.00 66.00 84 ILE A C 1
ATOM 662 O O . ILE A 1 84 ? -4.232 11.806 11.011 1.00 66.00 84 ILE A O 1
ATOM 666 N N . ASP A 1 85 ? -4.278 13.998 10.592 1.00 64.81 85 ASP A N 1
ATOM 667 C CA . ASP A 1 85 ? -5.565 14.220 11.252 1.00 64.81 85 ASP A CA 1
ATOM 668 C C . ASP A 1 85 ? -6.722 13.492 10.543 1.00 64.81 85 ASP A C 1
ATOM 670 O O . ASP A 1 85 ? -7.732 13.202 11.173 1.00 64.81 85 ASP A O 1
ATOM 674 N N . ASP A 1 86 ? -6.571 13.097 9.276 1.00 65.44 86 ASP A N 1
ATOM 675 C CA . ASP A 1 86 ? -7.538 12.218 8.596 1.00 65.44 86 ASP A CA 1
ATOM 676 C C . ASP A 1 86 ? -7.433 10.749 9.071 1.00 65.44 86 ASP A C 1
ATOM 678 O O . ASP A 1 86 ? -8.355 9.951 8.878 1.00 65.44 86 ASP A O 1
ATOM 682 N N . PHE A 1 87 ? -6.294 10.384 9.671 1.00 61.66 87 PHE A N 1
ATOM 683 C CA . PHE A 1 87 ? -6.023 9.080 10.279 1.00 61.66 87 PHE A CA 1
ATOM 684 C C . PHE A 1 87 ? -6.364 9.051 11.777 1.00 61.66 87 PHE A C 1
ATOM 686 O O . PHE A 1 87 ? -6.906 8.050 12.243 1.00 61.66 87 PHE A O 1
ATOM 693 N N . VAL A 1 88 ? -6.016 10.108 12.528 1.00 55.75 88 VAL A N 1
ATOM 694 C CA . VAL A 1 88 ? -6.106 10.158 14.007 1.00 55.75 88 VAL A CA 1
ATOM 695 C C . VAL A 1 88 ? -7.057 11.209 14.562 1.00 55.75 88 VAL A C 1
ATOM 697 O O . VAL A 1 88 ? -7.286 11.242 15.772 1.00 55.75 88 VAL A O 1
ATOM 700 N N . GLY A 1 89 ? -7.576 12.099 13.727 1.00 55.75 89 GLY A N 1
ATOM 701 C CA . GLY A 1 89 ? -8.401 13.207 14.169 1.00 55.75 89 GLY A CA 1
ATOM 702 C C . GLY A 1 89 ? -9.735 12.766 14.761 1.00 55.75 89 GLY A C 1
ATOM 703 O O . GLY A 1 89 ? -10.083 11.596 14.908 1.00 55.75 89 GLY A O 1
ATOM 704 N N . LYS A 1 90 ? -10.540 13.764 15.112 1.00 47.19 90 LYS A N 1
ATOM 705 C CA . LYS A 1 90 ? -11.860 13.541 15.704 1.00 47.19 90 LYS A CA 1
ATOM 706 C C . LYS A 1 90 ? -12.889 13.015 14.694 1.00 47.19 90 LYS A C 1
ATOM 708 O O . LYS A 1 90 ? -14.022 12.832 15.096 1.00 47.19 90 LYS A O 1
ATOM 713 N N . PHE A 1 91 ? -12.536 12.831 13.415 1.00 47.03 91 PHE A N 1
ATOM 714 C CA . PHE A 1 91 ? -13.444 12.430 12.333 1.00 47.03 91 PHE A CA 1
ATOM 715 C C . PHE A 1 91 ? -12.724 11.552 11.295 1.00 47.03 91 PHE A C 1
ATOM 717 O O . PHE A 1 91 ? -12.378 12.018 10.215 1.00 47.03 91 PHE A O 1
ATOM 724 N N . ASN A 1 92 ? -12.521 10.269 11.611 1.00 56.50 92 ASN A N 1
ATOM 725 C CA . ASN A 1 92 ? -11.687 9.344 10.818 1.00 56.50 92 ASN A CA 1
ATOM 726 C C . ASN A 1 92 ? -12.493 8.497 9.816 1.00 56.50 92 ASN A C 1
ATOM 728 O O . ASN A 1 92 ? -12.115 7.375 9.476 1.00 56.50 92 ASN A O 1
ATOM 732 N N . THR A 1 93 ? -13.612 9.021 9.307 1.00 57.34 93 THR A N 1
ATOM 733 C CA . THR A 1 93 ? -14.496 8.298 8.368 1.00 57.34 93 THR A CA 1
ATOM 734 C C . THR A 1 93 ? -13.791 7.919 7.058 1.00 57.34 93 THR A C 1
ATOM 736 O O . THR A 1 93 ? -14.252 7.050 6.327 1.00 57.34 93 THR A O 1
ATOM 739 N N . VAL A 1 94 ? -12.658 8.560 6.739 1.00 61.34 94 VAL A N 1
ATOM 740 C CA . VAL A 1 94 ? -11.858 8.292 5.531 1.00 61.34 94 VAL A CA 1
ATOM 741 C C . VAL A 1 94 ? -11.228 6.893 5.550 1.00 61.34 94 VAL A C 1
ATOM 743 O O . VAL A 1 94 ? -11.045 6.293 4.487 1.00 61.34 94 VAL A O 1
ATOM 746 N N . ILE A 1 95 ? -10.915 6.359 6.735 1.00 66.00 95 ILE A N 1
ATOM 747 C CA . ILE A 1 95 ? -10.309 5.027 6.912 1.00 66.00 95 ILE A CA 1
ATOM 748 C C . ILE A 1 95 ? -11.319 3.964 7.362 1.00 66.00 95 ILE A C 1
ATOM 750 O O . ILE A 1 95 ? -10.998 2.775 7.398 1.00 66.00 95 ILE A O 1
ATOM 754 N N . GLU A 1 96 ? -12.549 4.370 7.667 1.00 66.88 96 GLU A N 1
ATOM 755 C CA . GLU A 1 96 ? -13.616 3.457 8.050 1.00 66.88 96 GLU A CA 1
ATOM 756 C C . GLU A 1 96 ? -13.967 2.496 6.902 1.00 66.88 96 GLU A C 1
ATOM 758 O O . GLU A 1 96 ? -14.113 2.887 5.740 1.00 66.88 96 GLU A O 1
ATOM 763 N N . ASN A 1 97 ? -14.091 1.206 7.235 1.00 67.44 97 ASN A N 1
ATOM 764 C CA . ASN A 1 97 ? -14.359 0.118 6.290 1.00 67.44 97 ASN A CA 1
ATOM 765 C C . ASN A 1 97 ? -13.336 0.006 5.139 1.00 67.44 97 ASN A C 1
ATOM 767 O O . ASN A 1 97 ? -13.638 -0.560 4.084 1.00 67.44 97 ASN A O 1
ATOM 771 N N . LYS A 1 98 ? -12.116 0.531 5.328 1.00 73.75 98 LYS A N 1
ATOM 772 C CA . LYS A 1 98 ? -11.010 0.394 4.372 1.00 73.75 98 LYS A CA 1
ATOM 773 C C . LYS A 1 98 ? -10.065 -0.733 4.770 1.00 73.75 98 LYS A C 1
ATOM 775 O O . LYS A 1 98 ? -9.713 -0.891 5.933 1.00 73.75 98 LYS A O 1
ATOM 780 N N . MET A 1 99 ? -9.620 -1.491 3.772 1.00 79.44 99 MET A N 1
ATOM 781 C CA . MET A 1 99 ? -8.584 -2.522 3.907 1.00 79.44 99 MET A CA 1
ATOM 782 C C . MET A 1 99 ? -7.196 -2.012 3.520 1.00 79.44 99 MET A C 1
ATOM 784 O O . MET A 1 99 ? -6.191 -2.609 3.892 1.00 79.44 99 MET A O 1
ATOM 788 N N . PHE A 1 100 ? -7.134 -0.924 2.751 1.00 82.62 100 PHE A N 1
ATOM 789 C CA . PHE A 1 100 ? -5.888 -0.378 2.233 1.00 82.62 100 PHE A CA 1
ATOM 790 C C . PHE A 1 100 ? -5.951 1.148 2.175 1.00 82.62 100 PHE A C 1
ATOM 792 O O . PHE A 1 100 ? -6.905 1.723 1.656 1.00 82.62 100 PHE A O 1
ATOM 799 N N . ALA A 1 101 ? -4.930 1.819 2.694 1.00 83.44 101 ALA A N 1
ATOM 800 C CA . ALA A 1 101 ? -4.864 3.273 2.710 1.00 83.44 101 ALA A CA 1
ATOM 801 C C . ALA A 1 101 ? -3.480 3.739 2.260 1.00 83.44 101 ALA A C 1
ATOM 803 O O . ALA A 1 101 ? -2.462 3.217 2.713 1.00 83.44 101 ALA A O 1
ATOM 804 N N . ILE A 1 102 ? -3.449 4.737 1.377 1.00 83.25 102 ILE A N 1
ATOM 805 C CA . ILE A 1 102 ? -2.214 5.373 0.925 1.00 83.25 102 ILE A CA 1
ATOM 806 C C . ILE A 1 102 ? -2.070 6.705 1.642 1.00 83.25 102 ILE A C 1
ATOM 808 O O . ILE A 1 102 ? -2.843 7.635 1.408 1.00 83.25 102 ILE A O 1
ATOM 812 N N . ALA A 1 103 ? -1.026 6.805 2.453 1.00 79.12 103 ALA A N 1
ATOM 813 C CA . ALA A 1 103 ? -0.567 8.063 3.005 1.00 79.12 103 ALA A CA 1
ATOM 814 C C . ALA A 1 103 ? 0.499 8.681 2.098 1.00 79.12 103 ALA A C 1
ATOM 816 O O . ALA A 1 103 ? 1.575 8.103 1.937 1.00 79.12 103 ALA A O 1
ATOM 817 N N . ASN A 1 104 ? 0.222 9.847 1.519 1.00 73.94 104 ASN A N 1
ATOM 818 C CA . ASN A 1 104 ? 1.166 10.527 0.637 1.00 73.94 104 ASN A CA 1
ATOM 819 C C . ASN A 1 104 ? 1.647 11.831 1.279 1.00 73.94 104 ASN A C 1
ATOM 821 O O . ASN A 1 104 ? 0.821 12.644 1.679 1.00 73.94 104 ASN A O 1
ATOM 825 N N . GLU A 1 105 ? 2.968 12.015 1.375 1.00 65.44 105 GLU A N 1
ATOM 826 C CA . GLU A 1 105 ? 3.615 13.238 1.882 1.00 65.44 105 GLU A CA 1
ATOM 827 C C . GLU A 1 105 ? 2.923 13.837 3.124 1.00 65.44 105 GLU A C 1
ATOM 829 O O . GLU A 1 105 ? 2.462 14.976 3.091 1.00 65.44 105 GLU A O 1
ATOM 834 N N . MET A 1 106 ? 2.829 13.068 4.221 1.00 66.12 106 MET A N 1
ATOM 835 C CA . MET A 1 106 ? 2.188 13.534 5.459 1.00 66.12 106 MET A CA 1
ATOM 836 C C . MET A 1 106 ? 2.814 14.852 5.939 1.00 66.12 106 MET A C 1
ATOM 838 O O . MET A 1 106 ? 3.940 14.881 6.449 1.00 66.12 106 MET A O 1
ATOM 842 N N . LYS A 1 107 ? 2.069 15.950 5.770 1.00 53.69 107 LYS A N 1
ATOM 843 C CA . LYS A 1 107 ? 2.578 17.331 5.870 1.00 53.69 107 LYS A CA 1
ATOM 844 C C . LYS A 1 107 ? 3.001 17.733 7.287 1.00 53.69 107 LYS A C 1
ATOM 846 O O . LYS A 1 107 ? 3.845 18.609 7.449 1.00 53.69 107 LYS A O 1
ATOM 851 N N . ASN A 1 108 ? 2.485 17.045 8.306 1.00 53.44 108 ASN A N 1
ATOM 852 C CA . ASN A 1 108 ? 2.625 17.418 9.716 1.00 53.44 108 ASN A CA 1
ATOM 853 C C . ASN A 1 108 ? 3.728 16.649 10.476 1.00 53.44 108 ASN A C 1
ATOM 855 O O . ASN A 1 108 ? 3.785 16.667 11.703 1.00 53.44 108 ASN A O 1
ATOM 859 N N . PHE A 1 109 ? 4.681 16.015 9.785 1.00 54.50 109 PHE A N 1
ATOM 860 C CA . PHE A 1 109 ? 5.868 15.396 10.401 1.00 54.50 109 PHE A CA 1
ATOM 861 C C . PHE A 1 109 ? 6.932 16.435 10.825 1.00 54.50 109 PHE A C 1
ATOM 863 O O . PHE A 1 109 ? 8.118 16.234 10.583 1.00 54.50 109 PHE A O 1
ATOM 870 N N . GLY A 1 110 ? 6.545 17.570 11.416 1.00 54.81 110 GLY A N 1
ATOM 871 C CA . GLY A 1 110 ? 7.436 18.679 11.792 1.00 54.81 110 GLY A CA 1
ATOM 872 C C . GLY A 1 110 ? 7.623 18.815 13.304 1.00 54.81 110 GLY A C 1
ATOM 873 O O . GLY A 1 110 ? 8.590 18.297 13.864 1.00 54.81 110 GLY A O 1
ATOM 874 N N . GLU A 1 111 ? 6.695 19.514 13.956 1.00 55.69 111 GLU A N 1
ATOM 875 C CA . GLU A 1 111 ? 6.757 19.848 15.389 1.00 55.69 111 GLU A CA 1
ATOM 876 C C . GLU A 1 111 ? 6.158 18.756 16.299 1.00 55.69 111 GLU A C 1
ATOM 878 O O . GLU A 1 111 ? 6.580 18.619 17.443 1.00 55.69 111 GLU A O 1
ATOM 883 N N . SER A 1 112 ? 5.264 17.903 15.782 1.00 58.44 112 SER A N 1
ATOM 884 C CA . SER A 1 112 ? 4.576 16.819 16.516 1.00 58.44 112 SER A CA 1
ATOM 885 C C . SER A 1 112 ? 4.959 15.402 16.048 1.00 58.44 112 SER A C 1
ATOM 887 O O . SER A 1 112 ? 4.210 14.445 16.239 1.00 58.44 112 SER A O 1
ATOM 889 N N . ARG A 1 113 ? 6.158 15.241 15.459 1.00 61.50 113 ARG A N 1
ATOM 890 C CA . ARG A 1 113 ? 6.669 13.976 14.873 1.00 61.50 113 ARG A CA 1
ATOM 891 C C . ARG A 1 113 ? 6.452 12.737 15.739 1.00 61.50 113 ARG A C 1
ATOM 893 O O . ARG A 1 113 ? 6.107 11.688 15.209 1.00 61.50 113 ARG A O 1
ATOM 900 N N . MET A 1 114 ? 6.706 12.848 17.042 1.00 56.56 114 MET A N 1
ATOM 901 C CA . MET A 1 114 ? 6.672 11.699 17.946 1.00 56.56 114 MET A CA 1
ATOM 902 C C . MET A 1 114 ? 5.232 11.234 18.192 1.00 56.56 114 MET A C 1
ATOM 904 O O . MET A 1 114 ? 4.923 10.073 17.948 1.00 56.56 114 MET A O 1
ATOM 908 N N . SER A 1 115 ? 4.337 12.167 18.530 1.00 61.00 115 SER A N 1
ATOM 909 C CA . SER A 1 115 ? 2.906 11.904 18.726 1.00 61.00 115 SER A CA 1
ATOM 910 C C . SER A 1 115 ? 2.244 11.349 17.461 1.00 61.00 115 SER A C 1
ATOM 912 O O . SER A 1 115 ? 1.480 10.391 17.522 1.00 61.00 115 SER A O 1
ATOM 914 N N . ASN A 1 116 ? 2.610 11.897 16.302 1.00 66.12 116 ASN A N 1
ATOM 915 C CA . ASN A 1 116 ? 2.139 11.443 14.995 1.00 66.12 116 ASN A CA 1
ATOM 916 C C . ASN A 1 116 ? 2.614 10.020 14.666 1.00 66.12 116 ASN A C 1
ATOM 918 O O . ASN A 1 116 ? 1.873 9.210 14.118 1.00 66.12 116 ASN A O 1
ATOM 922 N N . MET A 1 117 ? 3.852 9.679 15.020 1.00 66.69 117 MET A N 1
ATOM 923 C CA . MET A 1 117 ? 4.384 8.344 14.766 1.00 66.69 117 MET A CA 1
ATOM 924 C C . MET A 1 117 ? 3.754 7.285 15.676 1.00 66.69 117 MET A C 1
ATOM 926 O O . MET A 1 117 ? 3.518 6.165 15.225 1.00 66.69 117 MET A O 1
ATOM 930 N N . ASP A 1 118 ? 3.451 7.626 16.927 1.00 70.75 118 ASP A N 1
ATOM 931 C CA . ASP A 1 118 ? 2.786 6.707 17.853 1.00 70.75 118 ASP A CA 1
ATOM 932 C C . ASP A 1 118 ? 1.314 6.482 17.478 1.00 70.75 118 ASP A C 1
ATOM 934 O O . ASP A 1 118 ? 0.853 5.341 17.480 1.00 70.75 118 ASP A O 1
ATOM 938 N N . ALA A 1 119 ? 0.625 7.526 17.014 1.00 69.56 119 ALA A N 1
ATOM 939 C CA . ALA A 1 119 ? -0.694 7.418 16.398 1.00 69.56 119 ALA A CA 1
ATOM 940 C C . ALA A 1 119 ? -0.720 6.471 15.185 1.00 69.56 119 ALA A C 1
ATOM 942 O O . ALA A 1 119 ? -1.589 5.608 15.079 1.00 69.56 119 ALA A O 1
ATOM 943 N N . LEU A 1 120 ? 0.255 6.581 14.275 1.00 73.94 120 LEU A N 1
ATOM 944 C CA . LEU A 1 120 ? 0.320 5.699 13.104 1.00 73.94 120 LEU A CA 1
ATOM 945 C C . LEU A 1 120 ? 0.596 4.250 13.481 1.00 73.94 120 LEU A C 1
ATOM 947 O O . LEU A 1 120 ? -0.018 3.351 12.911 1.00 73.94 120 LEU A O 1
ATOM 951 N N . LYS A 1 121 ? 1.489 4.012 14.449 1.00 75.44 121 LYS A N 1
ATOM 952 C CA . LYS A 1 121 ? 1.727 2.660 14.970 1.00 75.44 121 LYS A CA 1
ATOM 953 C C . LYS A 1 121 ? 0.436 2.069 15.522 1.00 75.44 121 LYS A C 1
ATOM 955 O O . LYS A 1 121 ? 0.078 0.973 15.116 1.00 75.44 121 LYS A O 1
ATOM 960 N N . SER A 1 122 ? -0.272 2.824 16.363 1.00 75.44 122 SER A N 1
ATOM 961 C CA . SER A 1 122 ? -1.563 2.432 16.934 1.00 75.44 122 SER A CA 1
ATOM 962 C C . SER A 1 122 ? -2.567 2.045 15.839 1.00 75.44 122 SER A C 1
ATOM 964 O O . SER A 1 122 ? -3.087 0.933 15.845 1.00 75.44 122 SER A O 1
ATOM 966 N N . ILE A 1 123 ? -2.735 2.868 14.800 1.00 74.12 123 ILE A N 1
ATOM 967 C CA . ILE A 1 123 ? -3.634 2.566 13.672 1.00 74.12 123 ILE A CA 1
ATOM 968 C C . ILE A 1 123 ? -3.232 1.287 12.926 1.00 74.12 123 ILE A C 1
ATOM 970 O O . ILE A 1 123 ? -4.102 0.523 12.496 1.00 74.12 123 ILE A O 1
ATOM 974 N N . ILE A 1 124 ? -1.933 1.033 12.770 1.00 73.62 124 ILE A N 1
ATOM 975 C CA . ILE A 1 124 ? -1.421 -0.159 12.086 1.00 73.62 124 ILE A CA 1
ATOM 976 C C . ILE A 1 124 ? -1.641 -1.421 12.932 1.00 73.62 124 ILE A C 1
ATOM 978 O O . ILE A 1 124 ? -2.038 -2.448 12.380 1.00 73.62 124 ILE A O 1
ATOM 982 N N . THR A 1 125 ? -1.393 -1.360 14.244 1.00 66.94 125 THR A N 1
ATOM 983 C CA . THR A 1 125 ? -1.297 -2.551 15.106 1.00 66.94 125 THR A CA 1
ATOM 984 C C . THR A 1 125 ? -2.525 -2.824 15.972 1.00 66.94 125 THR A C 1
ATOM 986 O O . THR A 1 125 ? -2.743 -3.966 16.357 1.00 66.94 125 THR A O 1
ATOM 989 N N . GLU A 1 126 ? -3.331 -1.820 16.318 1.00 63.84 126 GLU A N 1
ATOM 990 C CA . GLU A 1 126 ? -4.471 -2.014 17.223 1.00 63.84 126 GLU A CA 1
ATOM 991 C C . GLU A 1 126 ? -5.684 -2.587 16.487 1.00 63.84 126 GLU A C 1
ATOM 993 O O . GLU A 1 126 ? -6.035 -2.157 15.388 1.00 63.84 126 GLU A O 1
ATOM 998 N N . SER A 1 127 ? -6.359 -3.564 17.093 1.00 51.25 127 SER A N 1
ATOM 999 C CA . SER A 1 127 ? -7.511 -4.260 16.501 1.00 51.25 127 SER A CA 1
ATOM 1000 C C . SER A 1 127 ? -8.778 -3.401 16.425 1.00 51.25 127 SER A C 1
ATOM 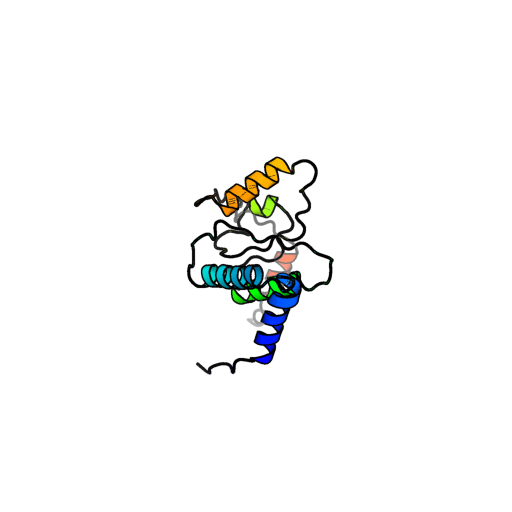1002 O O . SER A 1 127 ? -9.644 -3.667 15.594 1.00 51.25 127 SER A O 1
ATOM 1004 N N . SER A 1 128 ? -8.874 -2.355 17.245 1.00 48.62 128 SER A N 1
ATOM 1005 C CA . SER A 1 128 ? -10.000 -1.423 17.297 1.00 48.62 128 SER A CA 1
ATOM 1006 C C . SER A 1 128 ? -9.495 -0.011 17.565 1.00 48.62 128 SER A C 1
ATOM 1008 O O . SER A 1 128 ? -8.711 0.180 18.487 1.00 48.62 128 SER A O 1
ATOM 1010 N N . PHE A 1 129 ? -9.978 0.965 16.803 1.00 54.50 129 PHE A N 1
ATOM 1011 C CA . PHE A 1 129 ? -9.750 2.389 17.045 1.00 54.50 129 PHE A CA 1
ATOM 1012 C C . PHE A 1 129 ? -11.103 3.092 17.177 1.00 54.50 129 PHE A C 1
ATOM 1014 O O . PHE A 1 129 ? -12.095 2.659 16.588 1.00 54.50 129 PHE A O 1
ATOM 1021 N N . GLU A 1 130 ? -11.160 4.152 17.979 1.00 45.22 130 GLU A N 1
ATOM 1022 C CA . GLU A 1 130 ? -12.395 4.898 18.220 1.00 45.22 130 GLU A CA 1
ATOM 1023 C C . GLU A 1 130 ? -12.746 5.728 16.973 1.00 45.22 130 GLU A C 1
ATOM 1025 O O . GLU A 1 130 ? -12.060 6.694 16.627 1.00 45.22 130 GLU A O 1
ATOM 1030 N N . ILE A 1 131 ? -13.802 5.330 16.258 1.00 46.75 131 ILE A N 1
ATOM 1031 C CA . ILE A 1 131 ? -14.360 6.126 15.162 1.00 46.75 131 ILE A CA 1
ATOM 1032 C C . ILE A 1 131 ? -15.256 7.184 15.793 1.00 46.75 131 ILE 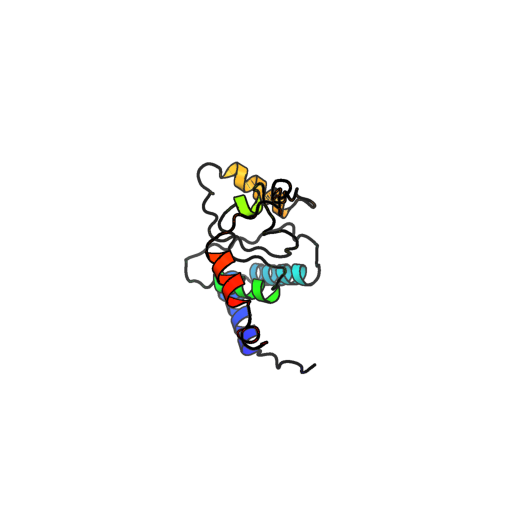A C 1
ATOM 1034 O O . ILE A 1 131 ? -16.323 6.887 16.323 1.00 46.75 131 ILE A O 1
ATOM 1038 N N . ASN A 1 132 ? -14.813 8.433 15.740 1.00 45.47 132 ASN A N 1
ATOM 1039 C CA . ASN A 1 132 ? -15.646 9.569 16.094 1.00 45.47 132 ASN A CA 1
ATOM 1040 C C . ASN A 1 132 ? -16.358 10.048 14.814 1.00 45.47 132 ASN A C 1
ATOM 1042 O O . ASN A 1 132 ? -15.724 10.573 13.902 1.00 45.47 132 ASN A O 1
ATOM 1046 N N . GLU A 1 133 ? -17.667 9.826 14.698 1.00 44.28 133 GLU A N 1
ATOM 1047 C CA . GLU A 1 133 ? -18.476 10.395 13.612 1.00 44.28 133 GLU A CA 1
ATOM 1048 C C . GLU A 1 133 ? -18.720 11.892 13.857 1.00 44.28 133 GLU A C 1
ATOM 1050 O O . GLU A 1 133 ? -18.790 12.348 15.002 1.00 44.28 133 GLU A O 1
ATOM 1055 N N . LYS A 1 134 ? -18.876 12.687 12.785 1.00 38.03 134 LYS A N 1
ATOM 1056 C CA . LYS A 1 134 ? -19.367 14.066 12.929 1.00 38.03 134 LYS A CA 1
ATOM 1057 C C . LYS A 1 134 ? -20.721 14.027 13.610 1.00 38.03 134 LYS A C 1
ATOM 1059 O O . LYS A 1 134 ? -21.684 13.539 13.033 1.00 38.03 134 LYS A O 1
ATOM 1064 N N . ASP A 1 135 ? -20.770 14.589 14.813 1.00 41.59 135 ASP A N 1
ATOM 1065 C CA . ASP A 1 135 ? -21.996 14.778 15.565 1.00 41.59 135 ASP A CA 1
ATOM 1066 C C . ASP A 1 135 ? -22.981 15.635 14.750 1.00 41.59 135 ASP A C 1
ATOM 1068 O O . ASP A 1 135 ? -22.916 16.864 14.719 1.00 41.59 135 ASP A O 1
ATOM 1072 N N . ILE A 1 136 ? -23.885 14.965 14.036 1.00 46.19 136 ILE A N 1
ATOM 1073 C CA . ILE A 1 136 ? -25.027 15.577 13.355 1.00 46.19 136 ILE A CA 1
ATOM 1074 C C . ILE A 1 136 ? -26.207 15.788 14.312 1.00 46.19 136 ILE A C 1
ATOM 1076 O O . ILE A 1 136 ? -27.267 16.218 13.863 1.00 46.19 136 ILE A O 1
ATOM 1080 N N . SER A 1 137 ? -26.061 15.559 15.626 1.00 43.62 137 SER A N 1
ATOM 1081 C CA . SER A 1 137 ? -27.152 15.772 16.591 1.00 43.62 137 SER A CA 1
ATOM 1082 C C . SER A 1 137 ? -27.608 17.234 16.687 1.00 43.62 137 SER A C 1
ATOM 1084 O O . SER A 1 137 ? -28.748 17.498 17.068 1.00 43.62 137 SER A O 1
ATOM 1086 N N . GLN A 1 138 ? -26.768 18.191 16.269 1.00 42.47 138 GLN A N 1
ATOM 1087 C CA . GLN A 1 138 ? -27.141 19.607 16.145 1.00 42.47 138 GLN A CA 1
ATOM 1088 C C . GLN A 1 138 ? -27.704 19.988 14.764 1.00 42.47 138 GLN A C 1
ATOM 1090 O O . GLN A 1 138 ? -28.143 21.125 14.568 1.00 42.47 138 GLN A O 1
ATOM 1095 N N . PHE A 1 139 ? -27.733 19.068 13.793 1.00 42.44 139 PHE A N 1
ATOM 1096 C CA . PHE A 1 139 ? -28.371 19.306 12.502 1.00 42.44 139 PHE A CA 1
ATOM 1097 C C . PHE A 1 139 ? -29.889 19.230 12.681 1.00 42.44 139 PHE A C 1
ATOM 1099 O O . PHE A 1 139 ? -30.477 18.154 12.695 1.00 42.44 139 PHE A O 1
ATOM 1106 N N . ASN A 1 140 ? -30.541 20.383 12.844 1.00 45.81 140 ASN A N 1
ATOM 1107 C CA . ASN A 1 140 ? -31.996 20.467 12.885 1.00 45.81 140 ASN A CA 1
ATOM 1108 C C . ASN A 1 140 ? -32.543 20.560 11.445 1.00 45.81 140 ASN A C 1
ATOM 1110 O O . ASN A 1 140 ? -32.520 21.650 10.864 1.00 45.81 140 ASN A O 1
ATOM 1114 N N . PRO A 1 141 ? -33.083 19.475 10.851 1.00 45.78 141 PRO A N 1
ATOM 1115 C CA . PRO A 1 141 ? -33.598 19.489 9.479 1.00 45.78 141 PRO A CA 1
ATOM 1116 C C . PRO A 1 141 ? -34.787 20.444 9.279 1.00 45.78 141 PRO A C 1
ATOM 1118 O O . PRO A 1 141 ? -35.167 20.714 8.141 1.00 45.78 141 PRO A O 1
ATOM 1121 N N . ARG A 1 142 ? -35.369 20.991 10.358 1.00 43.16 142 ARG A N 1
ATOM 1122 C CA . ARG A 1 142 ? -36.439 22.000 10.290 1.00 43.16 142 ARG A CA 1
ATOM 1123 C C . ARG A 1 142 ? -35.927 23.425 10.072 1.00 43.16 142 ARG A C 1
ATOM 1125 O O . ARG A 1 142 ? -36.725 24.286 9.730 1.00 43.16 142 ARG A O 1
ATOM 1132 N N . ASN A 1 143 ? -34.624 23.668 10.222 1.00 47.81 143 ASN A N 1
ATOM 1133 C CA . ASN A 1 143 ? -33.994 24.974 10.021 1.00 47.81 143 ASN A CA 1
ATOM 1134 C C . ASN A 1 143 ? -32.973 24.922 8.877 1.00 47.81 143 ASN A C 1
ATOM 1136 O O . ASN A 1 143 ? -31.849 25.399 9.004 1.00 47.81 143 ASN A O 1
ATOM 1140 N N . ILE A 1 144 ? -33.355 24.342 7.735 1.00 50.47 144 ILE A N 1
ATOM 1141 C CA . ILE A 1 144 ? -32.565 24.505 6.512 1.00 50.47 144 ILE A CA 1
ATOM 1142 C C . ILE A 1 144 ? -32.828 25.931 6.004 1.00 50.47 144 ILE A C 1
ATOM 1144 O O . ILE A 1 144 ? -33.944 26.185 5.540 1.00 50.47 144 ILE A O 1
ATOM 1148 N N . PRO A 1 145 ? -31.862 26.868 6.077 1.00 52.44 145 PRO A N 1
ATOM 1149 C CA . PRO A 1 145 ? -32.072 28.211 5.562 1.00 52.44 145 PRO A CA 1
ATOM 1150 C C . PRO A 1 145 ? -32.410 28.122 4.073 1.00 52.44 145 PRO A C 1
ATOM 1152 O O . PRO A 1 145 ? -31.777 27.383 3.315 1.00 52.44 145 PRO A O 1
ATOM 1155 N N . MET A 1 146 ? -33.447 28.846 3.656 1.00 51.59 146 MET A N 1
ATOM 1156 C CA . MET A 1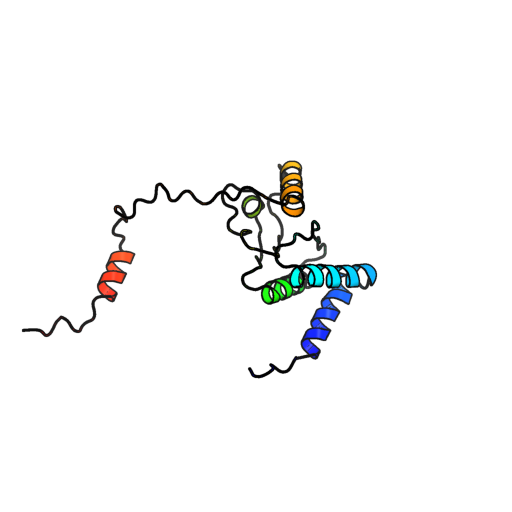 146 ? -33.856 28.905 2.258 1.00 51.59 146 MET A CA 1
ATOM 1157 C C . MET A 1 146 ? -32.793 29.677 1.467 1.00 51.59 146 MET A C 1
ATOM 1159 O O . MET A 1 146 ? -32.846 30.901 1.360 1.00 51.59 146 MET A O 1
ATOM 1163 N N . THR A 1 147 ? -31.795 28.963 0.952 1.00 61.97 147 THR A N 1
ATOM 1164 C CA . THR A 1 147 ? -30.724 29.533 0.131 1.00 61.97 147 THR A CA 1
ATOM 1165 C C . THR A 1 147 ? -31.216 29.796 -1.289 1.00 61.97 147 THR A C 1
ATOM 1167 O O . THR A 1 147 ? -32.169 29.170 -1.759 1.00 61.97 147 THR A O 1
ATOM 1170 N N . GLN A 1 148 ? -30.549 30.712 -1.996 1.00 56.06 148 GLN A N 1
ATOM 1171 C CA . GLN A 1 148 ? -30.876 31.012 -3.392 1.00 56.06 148 GLN A CA 1
ATOM 1172 C C . GLN A 1 148 ? -30.783 29.750 -4.266 1.00 56.06 148 GLN A C 1
ATOM 1174 O O . GLN A 1 148 ? -31.724 29.449 -4.988 1.00 56.06 148 GLN A O 1
ATOM 1179 N N . ALA A 1 149 ? -29.760 28.917 -4.046 1.00 56.88 149 ALA A N 1
ATOM 1180 C CA . ALA A 1 149 ? -29.615 27.624 -4.714 1.00 56.88 149 ALA A CA 1
ATOM 1181 C C . ALA A 1 149 ? -30.823 26.691 -4.500 1.00 56.88 149 ALA A C 1
ATOM 1183 O O . ALA A 1 149 ? -31.253 26.010 -5.426 1.00 56.88 149 ALA A O 1
ATOM 1184 N N . LYS A 1 150 ? -31.421 26.677 -3.301 1.00 52.28 150 LYS A N 1
ATOM 1185 C CA . LYS A 1 150 ? -32.604 25.849 -3.020 1.00 52.28 150 LYS A CA 1
ATOM 1186 C C . LYS A 1 150 ? -33.860 26.395 -3.711 1.00 52.28 150 LYS A C 1
ATOM 1188 O O . LYS A 1 150 ? -34.672 25.607 -4.186 1.00 52.28 150 LYS A O 1
ATOM 1193 N N . LYS A 1 151 ? -33.999 27.724 -3.819 1.00 61.41 151 LYS A N 1
ATOM 1194 C CA . LYS A 1 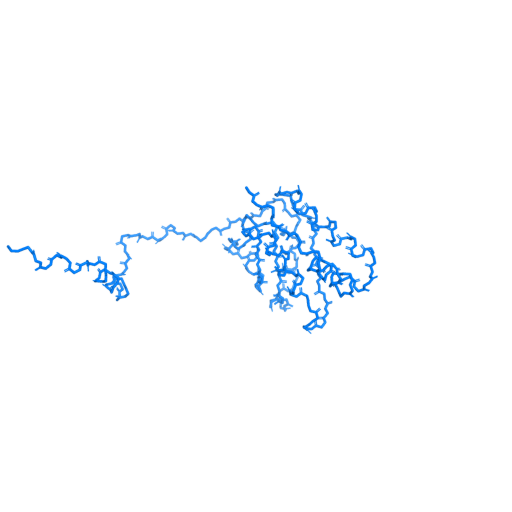151 ? -35.072 28.372 -4.601 1.00 61.41 151 LYS A CA 1
ATOM 1195 C C . LYS A 1 151 ? -34.935 28.079 -6.092 1.00 61.41 151 LYS A C 1
ATOM 1197 O O . LYS A 1 151 ? -35.936 27.795 -6.741 1.00 61.41 151 LYS A O 1
ATOM 1202 N N . ASP A 1 152 ? -33.709 28.102 -6.604 1.00 63.03 152 ASP A N 1
ATOM 1203 C CA . ASP A 1 152 ? -33.422 27.848 -8.014 1.00 63.03 152 ASP A CA 1
ATOM 1204 C C . ASP A 1 152 ? -33.710 26.383 -8.375 1.00 63.03 152 ASP A C 1
ATOM 1206 O O . ASP A 1 152 ? -34.335 26.119 -9.398 1.00 63.03 152 ASP A O 1
ATOM 1210 N N . ILE A 1 153 ? -33.367 25.436 -7.489 1.00 64.62 153 ILE A N 1
ATOM 1211 C CA . ILE A 1 153 ? -33.689 24.010 -7.660 1.00 64.62 153 ILE A CA 1
ATOM 1212 C C . ILE A 1 153 ? -35.201 23.768 -7.609 1.00 64.62 153 ILE A C 1
ATOM 1214 O O . ILE A 1 153 ? -35.716 23.044 -8.453 1.00 64.62 153 ILE A O 1
ATOM 1218 N N . ILE A 1 154 ? -35.931 24.381 -6.668 1.00 66.69 154 ILE A N 1
ATOM 1219 C CA . ILE A 1 154 ? -37.397 24.246 -6.599 1.00 66.69 154 ILE A CA 1
ATOM 1220 C C . ILE A 1 154 ? -38.042 24.825 -7.863 1.00 66.69 154 ILE A C 1
ATOM 1222 O O . ILE A 1 154 ? -38.868 24.158 -8.474 1.00 66.69 154 ILE A O 1
ATOM 1226 N N . LYS A 1 155 ? -37.620 26.017 -8.303 1.00 63.81 155 LYS A N 1
ATOM 1227 C CA . LYS A 1 155 ? -38.121 26.650 -9.531 1.00 63.81 155 LYS A CA 1
ATOM 1228 C C . LYS A 1 155 ? -37.833 25.812 -10.780 1.00 63.81 155 LYS A C 1
ATOM 1230 O O . LYS A 1 155 ? -38.677 25.745 -11.660 1.00 63.81 155 LYS A O 1
ATOM 1235 N N . ALA A 1 156 ? -36.668 25.170 -10.846 1.00 61.06 156 ALA A N 1
ATOM 1236 C CA . ALA A 1 156 ? -36.300 24.272 -11.940 1.00 61.06 156 ALA A CA 1
ATOM 1237 C C . ALA A 1 156 ? -37.002 22.903 -11.874 1.00 61.06 156 ALA A C 1
ATOM 1239 O O . ALA A 1 156 ? -37.063 22.204 -12.880 1.00 61.06 156 ALA A O 1
ATOM 1240 N N . SER A 1 157 ? -37.512 22.518 -10.699 1.00 51.03 157 SER A N 1
ATOM 1241 C CA . SER A 1 157 ? -38.216 21.246 -10.479 1.00 51.03 157 SER A CA 1
ATOM 1242 C C . SER A 1 157 ? -39.728 21.345 -10.710 1.00 51.03 157 SER A C 1
ATOM 1244 O O . SER A 1 157 ? -40.391 20.313 -10.782 1.00 51.03 157 SER A O 1
ATOM 1246 N N . ILE A 1 158 ? -40.282 22.557 -10.821 1.00 60.38 158 ILE A N 1
ATOM 1247 C CA . ILE A 1 158 ? -41.663 22.771 -11.264 1.00 60.38 158 ILE A CA 1
ATOM 1248 C C . ILE A 1 158 ? -41.658 22.636 -12.792 1.00 60.38 158 ILE A C 1
ATOM 1250 O O . ILE A 1 158 ? -41.021 23.417 -13.497 1.00 60.38 158 ILE A O 1
ATOM 1254 N N . SER A 1 159 ? -42.307 21.586 -13.290 1.00 50.72 159 SER A N 1
ATOM 1255 C CA . SER A 1 159 ? -42.398 21.277 -14.718 1.00 50.72 159 SER A CA 1
ATOM 1256 C C . SER A 1 159 ? -43.300 22.301 -15.432 1.00 50.72 159 SER A C 1
ATOM 1258 O O . SER A 1 159 ? -44.318 22.682 -14.860 1.00 50.72 159 SER A O 1
ATOM 1260 N N . PRO A 1 160 ? -43.012 22.723 -16.679 1.00 58.25 160 PRO A N 1
ATOM 1261 C CA . PRO A 1 160 ? -43.813 23.722 -17.406 1.00 58.25 160 PRO A CA 1
ATOM 1262 C C . PRO A 1 160 ? -45.222 23.246 -17.820 1.00 58.25 160 PRO A C 1
ATOM 1264 O O . PRO A 1 160 ? -45.881 23.912 -18.607 1.00 58.25 160 PRO A O 1
ATOM 1267 N N . VAL A 1 161 ? -45.683 22.089 -17.335 1.00 56.47 161 VAL A N 1
ATOM 1268 C CA . VAL A 1 161 ? -46.973 21.479 -17.709 1.00 56.47 161 VAL A CA 1
ATOM 1269 C C . VAL A 1 161 ? -48.145 21.900 -16.819 1.00 56.47 161 VAL A C 1
ATOM 1271 O O . VAL A 1 161 ? -49.271 21.525 -17.121 1.00 56.47 161 VAL A O 1
ATOM 1274 N N . ASP A 1 162 ? -47.913 22.706 -15.780 1.00 51.56 162 ASP A N 1
ATOM 1275 C CA . ASP A 1 162 ? -48.974 23.174 -14.872 1.00 51.56 162 ASP A CA 1
ATOM 1276 C C . ASP A 1 162 ? -49.477 24.606 -15.173 1.00 51.56 162 ASP A C 1
ATOM 1278 O O . ASP A 1 162 ? -50.210 25.170 -14.363 1.00 51.56 162 ASP A O 1
ATOM 1282 N N . ASP A 1 163 ? -49.136 25.190 -16.331 1.00 51.62 163 ASP A N 1
ATOM 1283 C CA . ASP A 1 163 ? -49.677 26.496 -16.769 1.00 51.62 163 ASP A CA 1
ATOM 1284 C C . ASP A 1 163 ? -50.896 26.392 -17.720 1.00 51.62 163 ASP A C 1
ATOM 1286 O O . ASP A 1 163 ? -51.493 27.416 -18.041 1.00 51.62 163 ASP A O 1
ATOM 1290 N N . ASP A 1 164 ? -51.339 25.187 -18.112 1.00 50.69 164 ASP A N 1
ATOM 1291 C CA . ASP A 1 164 ? -52.510 24.979 -18.994 1.00 50.69 164 ASP A CA 1
ATOM 1292 C C . ASP A 1 164 ? -53.585 24.066 -18.363 1.00 50.69 164 ASP A C 1
ATOM 1294 O O . ASP A 1 164 ? -54.005 23.056 -18.932 1.00 50.69 164 ASP A O 1
ATOM 1298 N N . ILE A 1 165 ? -54.074 24.437 -17.177 1.00 47.38 165 ILE A N 1
ATOM 1299 C CA . ILE A 1 165 ? -55.406 24.012 -16.715 1.00 47.38 165 ILE A CA 1
ATOM 1300 C C . ILE A 1 165 ? -56.226 25.266 -16.392 1.00 47.38 165 ILE A C 1
ATOM 1302 O O . ILE A 1 165 ? -56.220 25.766 -15.266 1.00 47.38 165 ILE A O 1
ATOM 1306 N N . ILE A 1 166 ? -56.941 25.756 -17.409 1.00 44.56 166 ILE A N 1
ATOM 1307 C CA . ILE A 1 166 ? -58.193 26.514 -17.274 1.00 44.56 166 ILE A CA 1
ATOM 1308 C C . ILE A 1 166 ? -59.295 25.667 -17.905 1.00 44.56 166 ILE A C 1
ATOM 1310 O O . ILE A 1 166 ? -59.074 25.182 -19.038 1.00 44.56 166 ILE A O 1
#

InterPro domains:
  IPR027417 P-loop containing nucleoside triphosphate hydrolase [G3DSA:3.40.50.300] (18-155)
  IPR045455 NrS-1 polymerase-like, helicase domain [PF19263] (54-143)

Sequence (166 aa):
MQLVEVDQIKIDKFLGLVKDTISANDERVYEYILNWFAFIVQNVGKKTETAIILKGLQGIGKNVFTDVLCELLAGYSSKNITDIDDFVGKFNTVIENKMFAIANEMKNFGESRMSNMDALKSIITESSFEINEKDISQFNPRNIPMTQAKKDIIKASISPVDDDII